Protein AF-A0A7H4LXQ3-F1 (afdb_monomer)

InterPro domains:
  IPR005475 Transketolase-like, pyrimidine-binding domain [PF02779] (13-71)
  IPR029061 Thiamin diphosphate-binding fold [SSF52518] (9-70)

Radius of gyration: 13.44 Å; Cα contacts (8 Å, |Δi|>4): 68; chains: 1; bounding box: 44×18×28 Å

Mean predicted aligned error: 8.09 Å

Secondary structure (DSSP, 8-state):
--HHHHHHHHHHHHHHHHHHTT-----EE-TTTSTTTTHHHHHHSTT--EE-TT-GGGHHHHHHHHHHS-----TTS----

Solvent-accessible surface area (backbone atoms only — not comparable to full-atom values): 5091 Å² 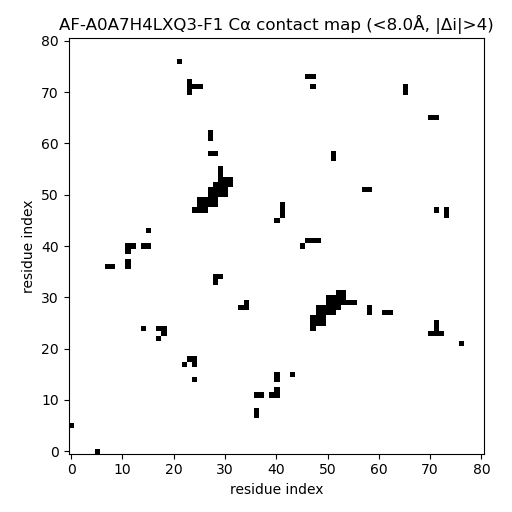total; per-residue (Å²): 136,56,75,70,59,55,53,48,52,54,52,42,49,52,52,48,54,38,43,76,74,66,45,87,70,64,57,77,41,38,69,90,75,46,64,79,70,42,43,69,48,44,72,76,40,73,82,46,65,46,76,53,38,93,40,60,86,48,45,62,59,50,52,51,45,53,69,70,70,56,74,80,76,54,94,84,62,77,83,83,126

Organism: NCBI:txid1134687

Nearest PDB structures (foldseek):
  2x78-assembly2_C-2  TM=4.666E-01  e=8.384E+00  Human spumaretrovirus

pLDDT: mean 76.16, std 13.69, range [43.81, 92.25]

Sequence (81 aa):
MSNAEHLASVMVQAFIDAVDRGVDLVPVVADSTSTAKIAPFIKQFPGRLVNVGIAEQSMVGTAAGLALGAKWRSPVTPRRS

Structure (mmCIF, N/CA/C/O backbone):
data_AF-A0A7H4LXQ3-F1
#
_entry.id   AF-A0A7H4LXQ3-F1
#
loop_
_atom_site.group_PDB
_atom_site.id
_atom_site.type_symbol
_atom_site.label_atom_id
_atom_site.label_alt_id
_atom_site.label_comp_id
_atom_site.label_asym_id
_atom_site.label_entity_id
_atom_site.label_seq_id
_atom_site.pdbx_PDB_ins_code
_atom_site.Cartn_x
_atom_site.Cartn_y
_atom_site.Cartn_z
_atom_site.occupancy
_atom_site.B_iso_or_equiv
_atom_site.auth_seq_id
_atom_site.auth_comp_id
_atom_site.auth_asym_id
_atom_site.auth_atom_id
_atom_site.pdbx_PDB_model_num
ATOM 1 N N . MET A 1 1 ? 20.378 -3.459 13.699 1.00 52.97 1 MET A N 1
ATOM 2 C CA . MET A 1 1 ? 19.249 -3.079 12.825 1.00 52.97 1 MET A CA 1
ATOM 3 C C . MET A 1 1 ? 19.567 -1.723 12.225 1.00 52.97 1 MET A C 1
ATOM 5 O O . MET A 1 1 ? 20.000 -0.850 12.969 1.00 52.97 1 MET A O 1
ATOM 9 N N . SER A 1 2 ? 19.472 -1.569 10.905 1.00 66.56 2 SER A N 1
ATOM 10 C CA . SER A 1 2 ? 19.838 -0.313 10.226 1.00 66.56 2 SER A CA 1
ATOM 11 C C . SER A 1 2 ? 18.688 0.701 10.268 1.00 66.56 2 SER A C 1
ATOM 13 O O . SER A 1 2 ? 17.520 0.314 10.325 1.00 66.56 2 SER A O 1
ATOM 15 N N . ASN A 1 3 ? 18.986 2.001 10.173 1.00 67.94 3 ASN A N 1
ATOM 16 C CA . ASN A 1 3 ? 17.959 3.058 10.134 1.00 67.94 3 ASN A CA 1
ATOM 17 C C . ASN A 1 3 ? 16.918 2.843 9.015 1.00 67.94 3 ASN A C 1
ATOM 19 O O . ASN A 1 3 ? 15.755 3.213 9.165 1.00 67.94 3 ASN A O 1
ATOM 23 N N . ALA A 1 4 ? 17.303 2.197 7.910 1.00 63.75 4 ALA A N 1
ATOM 24 C CA . ALA A 1 4 ? 16.405 1.892 6.798 1.00 63.75 4 ALA A CA 1
ATOM 25 C C . ALA A 1 4 ? 15.373 0.794 7.126 1.00 63.75 4 ALA A C 1
ATOM 27 O O . ALA A 1 4 ? 14.286 0.781 6.548 1.00 63.75 4 ALA A O 1
ATOM 28 N N . GLU A 1 5 ? 15.687 -0.125 8.045 1.00 69.31 5 GLU A N 1
ATOM 29 C CA . GLU A 1 5 ? 14.721 -1.116 8.542 1.00 69.31 5 GLU A CA 1
ATOM 30 C C . GLU A 1 5 ? 13.670 -0.449 9.433 1.00 69.31 5 GLU A C 1
ATOM 32 O O . GLU A 1 5 ? 12.489 -0.778 9.341 1.00 69.31 5 GLU A O 1
ATOM 37 N N . HIS A 1 6 ? 14.086 0.539 10.231 1.00 78.50 6 HIS A N 1
ATOM 38 C CA . HIS A 1 6 ? 13.196 1.299 11.107 1.00 78.50 6 HIS A CA 1
ATOM 39 C C . HIS A 1 6 ? 12.202 2.171 10.325 1.00 78.50 6 HIS A C 1
ATOM 41 O O . HIS A 1 6 ? 11.017 2.198 10.638 1.00 78.50 6 HIS A O 1
ATOM 47 N N . LEU A 1 7 ? 12.6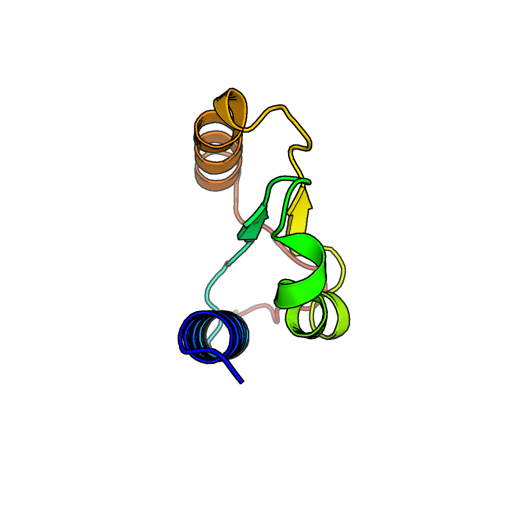49 2.846 9.264 1.00 82.25 7 LEU A N 1
ATOM 48 C CA . LEU A 1 7 ? 11.747 3.667 8.449 1.00 82.25 7 LEU A CA 1
ATOM 49 C C . LEU A 1 7 ? 10.707 2.824 7.709 1.00 82.25 7 LEU A C 1
ATOM 51 O O . LEU A 1 7 ? 9.546 3.216 7.627 1.00 82.25 7 LEU A O 1
ATOM 55 N N . ALA A 1 8 ? 11.102 1.656 7.198 1.00 82.50 8 ALA A N 1
ATOM 56 C CA . ALA A 1 8 ? 10.179 0.770 6.501 1.00 82.50 8 ALA A CA 1
ATOM 57 C C . ALA A 1 8 ? 9.079 0.236 7.427 1.00 82.50 8 ALA A C 1
ATOM 59 O O . ALA A 1 8 ? 7.917 0.208 7.025 1.00 82.50 8 ALA A O 1
ATOM 60 N N . SER A 1 9 ? 9.416 -0.145 8.664 1.00 84.44 9 SER A N 1
ATOM 61 C CA . SER A 1 9 ? 8.412 -0.610 9.625 1.00 84.44 9 SER A CA 1
ATOM 62 C C . SER A 1 9 ? 7.442 0.501 10.033 1.00 84.44 9 SER A C 1
ATOM 64 O O . SER A 1 9 ? 6.237 0.257 10.075 1.00 84.44 9 SER A O 1
ATOM 66 N N . VAL A 1 10 ? 7.929 1.730 10.244 1.00 89.69 10 VAL A N 1
ATOM 67 C CA . VAL A 1 10 ? 7.076 2.902 10.515 1.00 89.69 10 VAL A CA 1
ATOM 68 C C . VAL A 1 10 ? 6.131 3.183 9.343 1.00 89.69 10 VAL A C 1
ATOM 70 O O . VAL A 1 10 ? 4.945 3.427 9.555 1.00 89.69 10 VAL A O 1
ATOM 73 N N . MET A 1 11 ? 6.625 3.095 8.106 1.00 89.75 11 MET A N 1
ATOM 74 C CA . MET A 1 11 ? 5.813 3.277 6.896 1.00 89.75 11 MET A CA 1
ATOM 75 C C . MET A 1 11 ? 4.684 2.243 6.801 1.00 89.75 11 MET A C 1
ATOM 77 O O . MET A 1 11 ? 3.534 2.592 6.545 1.00 89.75 11 MET A O 1
ATOM 81 N N . VAL A 1 12 ? 4.999 0.970 7.053 1.00 89.31 12 VAL A N 1
ATOM 82 C CA . VAL A 1 12 ? 4.017 -0.124 7.029 1.00 89.31 12 VAL A CA 1
ATOM 83 C C . VAL A 1 12 ? 2.963 0.063 8.115 1.00 89.31 12 VAL A C 1
ATOM 85 O O . VAL A 1 12 ? 1.777 -0.107 7.839 1.00 89.31 12 VAL A O 1
ATOM 88 N N . GLN 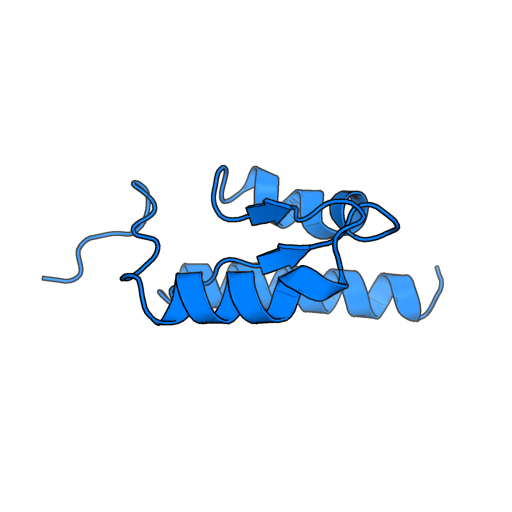A 1 13 ? 3.372 0.470 9.319 1.00 90.75 13 GLN A N 1
ATOM 89 C CA . GLN A 1 13 ? 2.429 0.775 10.391 1.00 90.75 13 GLN A CA 1
ATOM 90 C C . GLN A 1 13 ? 1.502 1.936 10.008 1.00 90.75 13 GLN A C 1
ATOM 92 O O . GLN A 1 13 ? 0.293 1.841 10.188 1.00 90.75 13 GLN A O 1
ATOM 97 N N . ALA A 1 14 ? 2.038 2.995 9.397 1.00 92.25 14 ALA A N 1
ATOM 98 C CA . ALA A 1 14 ? 1.232 4.121 8.935 1.00 92.25 14 ALA A CA 1
ATOM 99 C C . ALA A 1 14 ? 0.207 3.716 7.858 1.00 92.25 14 ALA A C 1
ATOM 101 O O . ALA A 1 14 ? -0.907 4.238 7.848 1.00 92.25 14 ALA A O 1
ATOM 102 N N . PHE A 1 15 ? 0.546 2.775 6.969 1.00 90.94 15 PHE A N 1
ATOM 103 C CA . PHE A 1 15 ? -0.405 2.237 5.989 1.00 90.94 15 PHE A CA 1
ATOM 104 C C . PHE A 1 15 ? -1.539 1.456 6.644 1.00 90.94 15 PHE A C 1
ATOM 106 O O . PHE A 1 15 ? -2.691 1.622 6.245 1.00 90.94 15 PHE A O 1
ATOM 113 N N . ILE A 1 16 ? -1.223 0.633 7.645 1.00 90.06 16 ILE A N 1
ATOM 114 C CA . ILE A 1 16 ? -2.226 -0.113 8.408 1.00 90.06 16 ILE A CA 1
ATOM 115 C C . ILE A 1 16 ? -3.187 0.864 9.089 1.00 90.06 16 ILE A C 1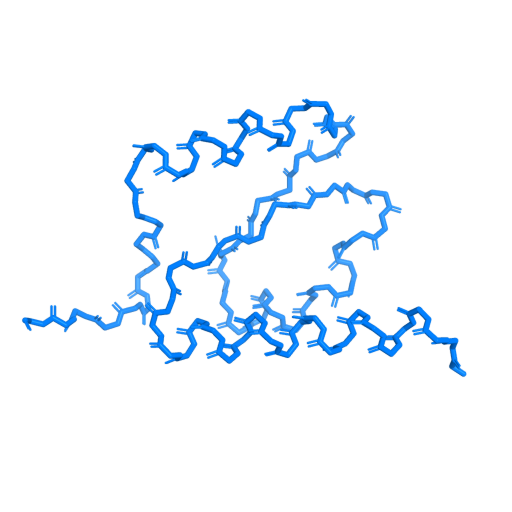
ATOM 117 O O . ILE A 1 16 ? -4.392 0.810 8.846 1.00 90.06 16 ILE A O 1
ATOM 121 N N . ASP A 1 17 ? -2.646 1.826 9.837 1.00 90.88 17 ASP A N 1
ATOM 122 C CA . ASP A 1 17 ? -3.433 2.828 10.552 1.00 90.88 17 ASP A CA 1
ATOM 123 C C . ASP A 1 17 ? -4.308 3.661 9.600 1.00 90.88 17 ASP A C 1
ATOM 125 O O . ASP A 1 17 ? -5.443 4.012 9.929 1.00 90.88 17 ASP A O 1
ATOM 129 N N . ALA A 1 18 ? -3.799 3.998 8.410 1.00 89.62 18 ALA A N 1
ATOM 130 C CA . ALA A 1 18 ? -4.557 4.729 7.400 1.00 89.62 18 ALA A CA 1
ATOM 131 C C . ALA A 1 18 ? -5.756 3.911 6.897 1.00 89.62 18 ALA A C 1
ATOM 133 O O . ALA A 1 18 ? -6.873 4.434 6.846 1.00 89.62 18 ALA A O 1
ATOM 134 N N . VAL A 1 19 ? -5.551 2.632 6.568 1.00 89.06 19 VAL A N 1
ATOM 135 C CA . VAL A 1 19 ? -6.637 1.747 6.122 1.00 89.06 19 VAL A CA 1
ATOM 136 C C . VAL A 1 19 ? -7.669 1.542 7.233 1.00 89.06 19 VAL A C 1
ATOM 138 O O . VAL A 1 19 ? -8.866 1.642 6.962 1.00 89.06 19 VAL A O 1
ATOM 141 N N . ASP A 1 20 ? -7.236 1.360 8.483 1.00 87.50 20 ASP A N 1
ATOM 142 C CA . ASP A 1 20 ? -8.133 1.223 9.640 1.00 87.50 20 ASP A CA 1
ATOM 143 C C . ASP A 1 20 ? -8.966 2.493 9.888 1.00 87.50 20 ASP A C 1
ATOM 145 O O . ASP A 1 20 ? -10.142 2.424 10.257 1.00 87.50 20 ASP A O 1
ATOM 149 N N . ARG A 1 21 ? -8.409 3.677 9.602 1.00 89.56 21 ARG A N 1
ATOM 150 C CA . ARG A 1 21 ? -9.143 4.958 9.628 1.00 89.56 21 ARG A CA 1
ATOM 151 C C . ARG A 1 21 ? -10.108 5.133 8.449 1.00 89.56 21 ARG A C 1
ATOM 153 O O . ARG A 1 21 ? -10.867 6.103 8.422 1.00 89.56 21 ARG A O 1
ATOM 160 N N . GLY A 1 22 ? -10.121 4.200 7.499 1.00 84.38 22 GLY A N 1
ATOM 161 C CA . GLY A 1 22 ? -10.988 4.212 6.323 1.00 84.38 22 GLY A CA 1
ATOM 162 C C . GLY A 1 22 ? -10.397 4.934 5.113 1.00 84.38 22 GLY A C 1
ATOM 163 O O . GLY A 1 22 ? -11.149 5.284 4.201 1.00 84.38 22 GLY A O 1
ATOM 164 N N . VAL A 1 23 ? -9.081 5.170 5.085 1.00 86.88 23 VAL A N 1
ATOM 165 C CA . VAL A 1 23 ? -8.396 5.665 3.886 1.00 86.88 23 VAL A CA 1
ATOM 166 C C . VAL A 1 23 ? -8.371 4.551 2.847 1.00 86.88 23 VAL A C 1
ATOM 168 O O . VAL A 1 23 ? -7.956 3.424 3.126 1.00 86.88 23 VAL A O 1
AT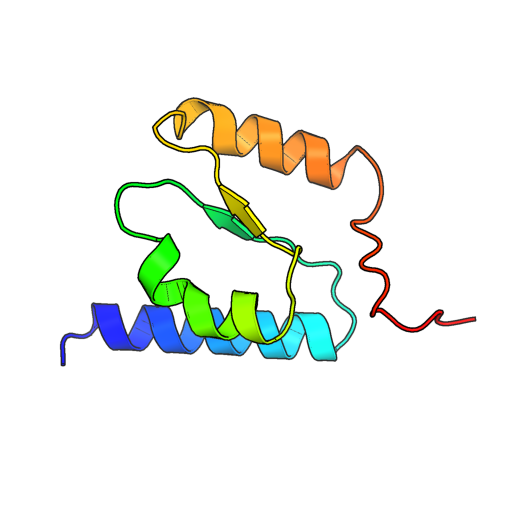OM 171 N N . ASP A 1 24 ? -8.802 4.867 1.629 1.00 86.56 24 ASP A N 1
ATOM 172 C CA . ASP A 1 24 ? -8.707 3.924 0.526 1.00 86.56 24 ASP A CA 1
ATOM 173 C C . ASP A 1 24 ? -7.282 3.901 -0.034 1.00 86.56 24 ASP A C 1
ATOM 175 O O . ASP A 1 24 ? -6.912 4.711 -0.882 1.00 86.56 24 ASP A O 1
ATOM 179 N N . LEU A 1 25 ? -6.467 3.007 0.523 1.00 86.44 25 LEU A N 1
ATOM 180 C CA . LEU A 1 25 ? -5.039 2.911 0.252 1.00 86.44 25 LEU A CA 1
ATOM 181 C C . LEU A 1 25 ? -4.687 1.551 -0.366 1.00 86.44 25 LEU A C 1
ATOM 183 O O . LEU A 1 25 ? -5.113 0.498 0.124 1.00 86.44 25 LEU A O 1
ATOM 187 N N . VAL A 1 26 ? -3.894 1.609 -1.440 1.00 87.94 26 VAL A N 1
ATOM 188 C CA . VAL A 1 26 ? -3.312 0.472 -2.167 1.00 87.94 26 VAL A CA 1
ATOM 189 C C . VAL A 1 26 ? -1.864 0.824 -2.511 1.00 87.94 26 VAL A C 1
ATOM 191 O O . VAL A 1 26 ? -1.643 1.680 -3.370 1.00 87.94 26 VAL A O 1
ATOM 194 N N . PRO A 1 27 ? -0.860 0.216 -1.859 1.00 86.50 27 PRO A N 1
ATOM 195 C CA . PRO A 1 27 ? 0.531 0.459 -2.200 1.00 86.50 27 PRO A CA 1
ATOM 196 C C . PRO A 1 27 ? 0.875 -0.188 -3.545 1.00 86.50 27 PRO A C 1
ATOM 198 O O . PRO A 1 27 ? 0.505 -1.336 -3.814 1.00 86.50 27 PRO A O 1
ATOM 201 N N . VAL A 1 28 ? 1.618 0.548 -4.372 1.00 86.50 28 VAL A N 1
ATOM 202 C CA . VAL A 1 28 ? 2.211 0.042 -5.613 1.00 86.50 28 VAL A CA 1
ATOM 203 C C . VAL A 1 28 ? 3.703 -0.168 -5.368 1.00 86.50 28 VAL A C 1
ATOM 205 O O . VAL A 1 28 ? 4.392 0.755 -4.937 1.00 86.50 28 VAL A O 1
ATOM 208 N N . VAL A 1 29 ? 4.197 -1.384 -5.588 1.00 83.75 29 VAL A N 1
ATOM 209 C CA . VAL A 1 29 ? 5.577 -1.790 -5.278 1.00 83.75 29 VAL A CA 1
ATOM 210 C C . VAL A 1 29 ? 6.264 -2.414 -6.488 1.00 83.75 29 VAL A C 1
ATOM 212 O O . VAL A 1 29 ? 5.601 -2.872 -7.412 1.00 83.75 29 VAL A O 1
ATOM 215 N N . ALA A 1 30 ? 7.593 -2.441 -6.459 1.00 82.44 30 ALA A N 1
ATOM 216 C CA . ALA A 1 30 ? 8.438 -3.100 -7.450 1.00 82.44 30 ALA A CA 1
ATOM 217 C C . ALA A 1 30 ? 9.280 -4.218 -6.818 1.00 82.44 30 ALA A C 1
ATOM 219 O O . ALA A 1 30 ? 9.544 -4.202 -5.607 1.00 82.44 30 ALA A O 1
ATOM 220 N N . ASP A 1 31 ? 9.696 -5.174 -7.650 1.00 70.75 31 ASP A N 1
ATOM 221 C CA . ASP A 1 31 ? 10.166 -6.504 -7.227 1.00 70.75 31 ASP A CA 1
ATOM 222 C C . ASP A 1 31 ? 11.500 -6.496 -6.470 1.00 70.75 31 ASP A C 1
ATOM 224 O O . ASP A 1 31 ? 11.814 -7.410 -5.710 1.00 70.75 31 ASP A O 1
ATOM 228 N N . SER A 1 32 ? 12.298 -5.449 -6.640 1.00 59.59 32 SER A N 1
ATOM 229 C CA . SER A 1 32 ? 13.719 -5.479 -6.307 1.00 59.59 32 SER A CA 1
ATOM 230 C C . SER A 1 32 ? 14.037 -5.322 -4.808 1.00 59.59 32 SER A C 1
ATOM 232 O O . SER A 1 32 ? 15.138 -5.674 -4.388 1.00 59.59 32 SER A O 1
ATOM 234 N N . THR A 1 33 ? 13.126 -4.837 -3.947 1.00 54.09 33 THR A N 1
ATOM 235 C CA . THR A 1 33 ? 13.396 -4.712 -2.482 1.00 54.09 33 THR A CA 1
ATOM 236 C C . THR A 1 33 ? 12.142 -4.600 -1.586 1.00 54.09 33 THR A C 1
ATOM 238 O O . THR A 1 33 ? 12.240 -4.612 -0.355 1.00 54.09 33 THR A O 1
ATOM 241 N N . SER A 1 34 ? 10.944 -4.470 -2.159 1.00 59.19 34 SER A N 1
ATOM 242 C CA . SER A 1 34 ? 9.802 -3.862 -1.452 1.00 59.19 34 SER A CA 1
ATOM 243 C C . SER A 1 34 ? 8.810 -4.863 -0.846 1.00 59.19 34 SER A C 1
ATOM 245 O O . SER A 1 34 ? 8.192 -4.580 0.183 1.00 59.19 34 SER A O 1
ATOM 247 N N . THR A 1 35 ? 8.683 -6.060 -1.422 1.00 60.72 35 THR A N 1
ATOM 248 C CA . THR A 1 35 ? 7.628 -7.026 -1.061 1.00 60.72 35 THR A CA 1
ATOM 249 C C . THR A 1 35 ? 7.849 -7.671 0.311 1.00 60.72 35 THR A C 1
ATOM 251 O O . THR A 1 35 ? 6.896 -7.883 1.057 1.00 60.72 35 THR A O 1
ATOM 254 N N . ALA A 1 36 ? 9.106 -7.919 0.698 1.00 63.84 36 ALA A N 1
ATOM 255 C CA . ALA A 1 36 ? 9.437 -8.519 1.995 1.00 63.84 36 ALA A CA 1
ATOM 256 C C . ALA A 1 36 ? 9.109 -7.592 3.179 1.00 63.84 36 ALA A C 1
ATOM 258 O O . ALA A 1 36 ? 8.666 -8.051 4.230 1.00 63.84 36 ALA A O 1
ATOM 259 N N . LYS A 1 37 ? 9.284 -6.275 3.008 1.00 75.88 37 LYS A N 1
ATOM 260 C CA . LYS A 1 37 ? 9.058 -5.284 4.072 1.00 75.88 37 LYS A CA 1
ATOM 261 C C . LYS A 1 37 ? 7.574 -4.991 4.288 1.00 75.88 37 LYS A C 1
ATOM 263 O O . LYS A 1 37 ? 7.179 -4.705 5.410 1.00 75.88 37 LYS A O 1
ATOM 268 N N . ILE A 1 38 ? 6.752 -5.113 3.243 1.00 82.50 38 ILE A N 1
ATOM 269 C CA . ILE A 1 38 ? 5.305 -4.849 3.297 1.00 82.50 38 ILE A CA 1
ATOM 270 C C . ILE A 1 38 ? 4.461 -6.087 3.649 1.00 82.50 38 ILE A C 1
ATOM 272 O O . ILE A 1 38 ? 3.238 -6.000 3.747 1.00 82.50 38 ILE A O 1
ATOM 276 N N . ALA A 1 39 ? 5.099 -7.234 3.902 1.00 83.44 39 ALA A N 1
ATOM 277 C CA . ALA A 1 39 ? 4.430 -8.481 4.274 1.00 83.44 39 ALA A CA 1
ATOM 278 C C . ALA A 1 39 ? 3.401 -8.352 5.425 1.00 83.44 39 ALA A C 1
ATOM 280 O O . ALA A 1 39 ? 2.328 -8.952 5.303 1.00 83.44 39 ALA A O 1
ATOM 281 N N . PRO A 1 40 ? 3.631 -7.559 6.500 1.00 86.81 40 PRO A N 1
ATOM 282 C CA . PRO A 1 40 ? 2.626 -7.364 7.551 1.00 86.81 40 PRO A CA 1
ATOM 283 C C . PRO A 1 40 ? 1.325 -6.735 7.034 1.00 86.81 40 PRO A C 1
ATOM 285 O O . PRO A 1 40 ? 0.240 -7.183 7.399 1.00 86.81 40 PRO A O 1
ATOM 288 N N . PHE A 1 41 ? 1.426 -5.761 6.126 1.00 86.62 41 PHE A N 1
ATOM 289 C CA . PHE A 1 41 ? 0.268 -5.114 5.508 1.00 86.62 41 PHE A CA 1
ATOM 290 C C . PHE A 1 41 ? -0.501 -6.082 4.600 1.00 86.62 41 PHE A C 1
ATOM 292 O O . PHE A 1 41 ? -1.723 -6.150 4.679 1.00 86.62 41 PHE A O 1
ATOM 299 N N . ILE A 1 42 ? 0.199 -6.890 3.790 1.00 85.44 42 ILE A N 1
ATOM 300 C CA . ILE A 1 42 ? -0.433 -7.914 2.934 1.00 85.44 42 ILE A CA 1
ATOM 301 C C . ILE A 1 42 ? -1.197 -8.935 3.783 1.00 85.44 42 ILE A C 1
ATOM 303 O O . ILE A 1 42 ? -2.299 -9.341 3.421 1.00 85.44 42 ILE A O 1
ATOM 307 N N . LYS A 1 43 ? -0.616 -9.352 4.915 1.00 85.81 43 LYS A N 1
ATOM 308 C CA . LYS A 1 43 ? -1.239 -10.318 5.826 1.00 85.81 43 LYS A CA 1
ATOM 309 C C . LYS A 1 43 ? -2.558 -9.793 6.398 1.00 85.81 43 LYS A C 1
ATOM 311 O O . LYS A 1 43 ? -3.497 -10.568 6.545 1.00 85.81 43 LYS A O 1
ATOM 316 N N . GLN A 1 44 ? -2.619 -8.504 6.726 1.00 86.19 44 GLN A N 1
ATOM 317 C CA . GLN A 1 44 ? -3.811 -7.873 7.293 1.00 86.19 44 GLN A CA 1
ATOM 318 C C . GLN A 1 44 ? -4.844 -7.498 6.222 1.00 86.19 44 GLN A C 1
ATOM 320 O O . GLN A 1 44 ? -6.044 -7.633 6.448 1.00 86.19 44 GLN A O 1
ATOM 325 N N . PHE A 1 45 ? -4.385 -7.083 5.041 1.00 86.44 45 PHE A N 1
ATOM 326 C CA . PHE A 1 45 ? -5.230 -6.640 3.937 1.00 86.44 45 PHE A CA 1
ATOM 327 C C . PHE A 1 45 ? -4.892 -7.373 2.632 1.00 86.44 45 PHE A C 1
ATOM 329 O O . PHE A 1 45 ? -4.380 -6.763 1.681 1.00 86.44 45 PHE A O 1
ATOM 336 N N . PRO A 1 46 ? -5.189 -8.683 2.547 1.00 81.56 46 PRO A N 1
ATOM 337 C CA . PRO A 1 46 ? -4.911 -9.456 1.348 1.00 81.56 46 PRO A CA 1
ATOM 338 C C . PRO A 1 46 ? -5.647 -8.845 0.149 1.00 81.56 46 PRO A C 1
ATOM 340 O O . PRO A 1 46 ? -6.836 -8.529 0.209 1.00 81.56 46 PRO A O 1
ATOM 343 N N . GLY A 1 47 ? -4.909 -8.631 -0.939 1.00 82.12 47 GLY A N 1
ATOM 344 C CA . GLY A 1 47 ? -5.411 -8.007 -2.162 1.00 82.12 47 GLY A CA 1
ATOM 345 C C . GLY A 1 47 ? -5.215 -6.490 -2.254 1.00 82.12 47 GLY A C 1
ATOM 346 O O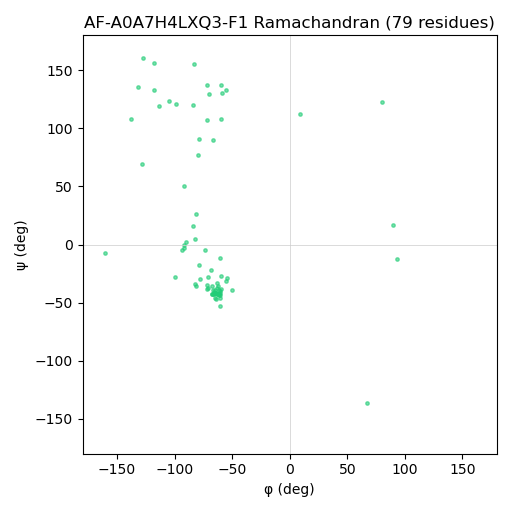 . GLY A 1 47 ? -5.329 -5.964 -3.349 1.00 82.12 47 GLY A O 1
ATOM 347 N N . ARG A 1 48 ? -4.853 -5.764 -1.184 1.00 84.31 48 ARG A N 1
ATOM 348 C CA . ARG A 1 48 ? -4.605 -4.302 -1.243 1.00 84.31 48 ARG A CA 1
ATOM 349 C C . ARG A 1 48 ? -3.203 -3.919 -1.753 1.00 84.31 48 ARG A C 1
ATOM 351 O O . ARG A 1 48 ? -2.720 -2.856 -1.395 1.00 84.31 48 ARG A O 1
ATOM 358 N N . LEU A 1 49 ? -2.530 -4.745 -2.556 1.00 85.00 49 LEU A N 1
ATOM 359 C CA . LEU A 1 49 ? -1.169 -4.483 -3.049 1.00 85.00 49 LEU A CA 1
ATOM 360 C C . LEU A 1 49 ? -1.086 -4.707 -4.558 1.00 85.00 49 LEU A C 1
ATOM 362 O O . LEU A 1 49 ? -1.537 -5.741 -5.047 1.00 85.00 49 LEU A O 1
ATOM 366 N N . VAL A 1 50 ? -0.429 -3.791 -5.269 1.00 85.81 50 VAL A N 1
ATOM 367 C CA . VAL A 1 50 ? -0.079 -3.970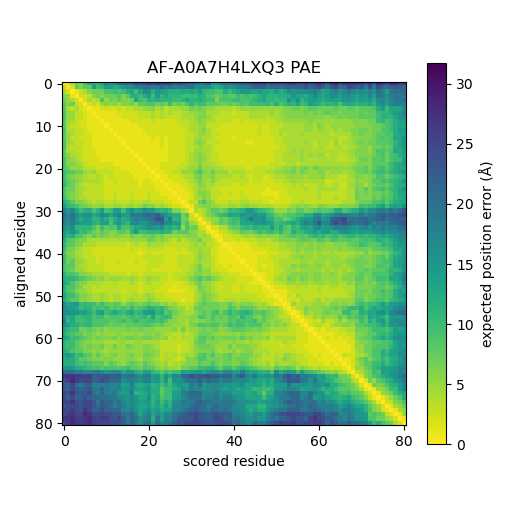 -6.683 1.00 85.81 50 VAL A CA 1
ATOM 368 C C . VAL A 1 50 ? 1.436 -4.061 -6.820 1.00 85.81 50 VAL A C 1
ATOM 370 O O . VAL A 1 50 ? 2.147 -3.127 -6.466 1.00 85.81 50 VAL A O 1
ATOM 373 N N . ASN A 1 51 ? 1.940 -5.182 -7.336 1.00 84.25 51 ASN A N 1
ATOM 374 C CA . ASN A 1 51 ? 3.348 -5.323 -7.708 1.00 84.25 51 ASN A CA 1
ATOM 375 C C . ASN A 1 51 ? 3.490 -5.104 -9.220 1.00 84.25 51 ASN A C 1
ATOM 377 O O . ASN A 1 51 ? 2.866 -5.823 -9.999 1.00 84.25 51 ASN A O 1
ATOM 381 N N . VAL A 1 52 ? 4.290 -4.117 -9.628 1.00 83.81 52 VAL A N 1
ATOM 382 C CA . VAL A 1 52 ? 4.574 -3.817 -11.044 1.00 83.81 52 VAL A CA 1
ATOM 383 C C . VAL A 1 52 ? 5.820 -4.540 -11.573 1.00 83.81 52 VAL A C 1
ATOM 385 O O . VAL A 1 52 ? 6.163 -4.402 -12.744 1.00 83.81 52 VAL A O 1
ATOM 388 N N . GLY A 1 53 ? 6.502 -5.336 -10.745 1.00 80.56 53 GLY A N 1
ATOM 389 C CA . GLY A 1 53 ? 7.693 -6.081 -11.146 1.00 80.56 53 GLY A CA 1
ATOM 390 C C . GLY A 1 53 ? 8.873 -5.156 -11.465 1.00 80.56 53 GLY A C 1
ATOM 391 O O . GLY A 1 53 ? 9.107 -4.189 -10.746 1.00 80.56 53 GLY A O 1
ATOM 392 N N . ILE A 1 54 ? 9.585 -5.454 -12.560 1.00 77.31 54 ILE A N 1
ATOM 393 C CA . ILE A 1 54 ? 10.713 -4.668 -13.120 1.00 77.31 54 ILE A CA 1
ATOM 394 C C . ILE A 1 54 ? 10.201 -3.493 -13.992 1.00 77.31 54 ILE A C 1
ATOM 396 O O . ILE A 1 54 ? 10.953 -2.788 -14.658 1.00 77.31 54 ILE A O 1
ATOM 400 N N . ALA A 1 55 ? 8.884 -3.277 -14.045 1.00 77.56 55 ALA A N 1
ATOM 401 C CA . ALA A 1 55 ? 8.293 -2.148 -14.750 1.00 77.56 55 ALA A CA 1
ATOM 402 C C . ALA A 1 55 ? 8.120 -0.947 -13.805 1.00 77.56 55 ALA A C 1
ATOM 404 O O . ALA A 1 55 ? 7.040 -0.356 -13.739 1.00 77.56 55 ALA A O 1
ATOM 405 N N . GLU A 1 56 ? 9.173 -0.547 -13.075 1.00 74.00 56 GLU A N 1
ATOM 406 C CA . GLU A 1 56 ? 9.120 0.635 -12.197 1.00 74.00 56 GLU A CA 1
ATOM 407 C C . GLU A 1 56 ? 8.697 1.895 -12.966 1.00 74.00 56 GLU A C 1
ATOM 409 O O . GLU A 1 56 ? 7.986 2.750 -12.438 1.00 74.00 56 GLU A O 1
ATOM 414 N N . GLN A 1 57 ? 9.058 1.971 -14.249 1.00 79.75 57 GLN A N 1
ATOM 415 C CA . GLN A 1 57 ? 8.664 3.051 -15.156 1.00 79.75 57 GLN A CA 1
ATOM 416 C C . GLN A 1 57 ? 7.139 3.172 -15.319 1.00 79.75 57 GLN A C 1
ATOM 418 O O . GLN A 1 57 ? 6.621 4.260 -15.560 1.00 79.75 57 GLN A O 1
ATOM 423 N N . SER A 1 58 ? 6.402 2.074 -15.142 1.00 78.62 58 SER A N 1
ATOM 424 C CA . SER A 1 58 ? 4.941 2.025 -15.241 1.00 78.62 58 SER A CA 1
ATOM 425 C C . SER A 1 58 ? 4.235 2.250 -13.899 1.00 78.62 58 SER A C 1
ATOM 427 O O . SER A 1 58 ? 3.003 2.317 -13.864 1.00 78.62 58 SER A O 1
ATOM 429 N N . MET A 1 59 ? 4.975 2.408 -12.794 1.00 80.88 59 MET A N 1
ATOM 430 C CA . MET A 1 59 ? 4.413 2.576 -11.448 1.00 80.88 59 MET A CA 1
ATOM 431 C C . MET A 1 59 ? 3.524 3.818 -11.347 1.00 80.88 59 MET A C 1
ATOM 433 O O . MET A 1 59 ? 2.418 3.743 -10.814 1.00 80.88 59 MET A O 1
ATOM 437 N N . VAL A 1 60 ? 3.965 4.943 -11.918 1.00 82.50 60 VAL A N 1
ATOM 438 C CA . VAL A 1 60 ? 3.208 6.205 -11.895 1.00 82.50 60 VAL A CA 1
ATOM 439 C C . VAL A 1 60 ? 1.922 6.089 -12.712 1.00 82.50 60 VAL A C 1
ATOM 441 O O . VAL A 1 60 ? 0.865 6.509 -12.249 1.00 82.50 60 VAL A O 1
ATOM 444 N N . GLY A 1 61 ? 1.981 5.464 -13.892 1.00 82.25 61 GLY A N 1
ATOM 445 C CA . GLY A 1 61 ? 0.797 5.223 -14.723 1.00 82.25 61 GLY A CA 1
ATOM 446 C C . GLY A 1 61 ? -0.204 4.281 -14.052 1.00 82.25 61 GLY A C 1
ATOM 447 O O . GLY A 1 61 ? -1.406 4.528 -14.083 1.00 82.25 61 GLY A O 1
ATOM 448 N N . THR A 1 62 ? 0.297 3.252 -13.368 1.00 82.38 62 THR A N 1
ATOM 449 C CA . THR A 1 62 ? -0.525 2.315 -12.591 1.00 82.38 62 THR A CA 1
ATOM 450 C C . THR A 1 62 ? -1.195 3.020 -11.413 1.00 82.38 62 THR A C 1
ATOM 452 O O . THR A 1 62 ? -2.399 2.883 -11.225 1.00 82.38 62 THR A O 1
ATOM 455 N N . ALA A 1 63 ? -0.453 3.837 -10.660 1.00 82.19 63 ALA A N 1
ATOM 456 C CA . ALA A 1 63 ? -1.000 4.629 -9.561 1.00 82.19 63 ALA A CA 1
ATOM 457 C C . ALA A 1 63 ? -2.042 5.651 -10.047 1.00 82.19 63 ALA A C 1
ATOM 459 O O . ALA A 1 63 ? -3.105 5.779 -9.442 1.00 82.19 63 ALA A O 1
ATOM 460 N N . ALA A 1 64 ? -1.779 6.333 -11.165 1.00 82.25 64 ALA A N 1
ATOM 461 C CA . ALA A 1 64 ? -2.732 7.250 -11.783 1.00 82.25 64 ALA A CA 1
ATOM 462 C C . ALA A 1 64 ? -4.005 6.517 -12.236 1.00 82.25 64 ALA A C 1
ATOM 464 O O . ALA A 1 64 ? -5.109 6.988 -11.975 1.00 82.25 64 ALA A O 1
ATOM 465 N N . GLY A 1 65 ? -3.867 5.335 -12.840 1.00 81.38 65 GLY A N 1
ATOM 466 C CA . GLY A 1 65 ? -4.995 4.479 -13.206 1.00 81.38 65 GLY A CA 1
ATOM 467 C C . GLY A 1 65 ? -5.820 4.036 -11.996 1.00 81.38 65 GLY A C 1
ATOM 468 O O . GLY A 1 65 ? -7.043 4.130 -12.034 1.00 81.38 65 GLY A O 1
ATOM 469 N N . LEU A 1 66 ? -5.171 3.631 -10.899 1.00 81.69 66 LEU A N 1
ATOM 470 C CA . LEU A 1 66 ? -5.843 3.276 -9.641 1.00 81.69 66 LEU A CA 1
ATOM 471 C C . LEU A 1 66 ? -6.579 4.473 -9.019 1.00 81.69 66 LEU A C 1
ATOM 473 O O . LEU A 1 66 ? -7.671 4.309 -8.480 1.00 81.69 66 LEU A O 1
ATOM 477 N N . ALA A 1 67 ? -6.013 5.677 -9.118 1.00 79.50 67 ALA A N 1
ATOM 478 C CA . ALA A 1 67 ? -6.637 6.896 -8.612 1.00 79.50 67 ALA A CA 1
ATOM 479 C C . ALA A 1 67 ? -7.842 7.343 -9.463 1.00 79.50 67 ALA A C 1
ATOM 481 O O . ALA A 1 67 ? -8.846 7.802 -8.917 1.00 79.50 67 ALA A O 1
ATOM 482 N N . LEU A 1 68 ? -7.755 7.202 -10.791 1.00 78.06 68 LEU A N 1
ATOM 483 C CA . LEU A 1 68 ? -8.795 7.613 -11.742 1.00 78.06 68 LEU A CA 1
ATOM 484 C C . LEU A 1 68 ? -9.923 6.575 -11.887 1.00 78.06 68 LEU A C 1
ATOM 486 O O . LEU A 1 68 ? -11.078 6.940 -12.087 1.00 78.06 68 LEU A O 1
ATOM 490 N N . GLY A 1 69 ? -9.595 5.285 -11.789 1.00 67.44 69 GLY A N 1
ATOM 491 C CA . GLY A 1 69 ? -10.442 4.145 -12.161 1.00 67.44 69 GLY A CA 1
ATOM 492 C C . GLY A 1 69 ? -11.450 3.663 -11.116 1.00 67.44 69 GLY A C 1
ATOM 493 O O . GLY A 1 69 ? -12.004 2.584 -11.285 1.00 67.44 69 GLY A O 1
ATOM 494 N N . ALA A 1 70 ? -11.737 4.468 -10.093 1.00 52.38 70 ALA A N 1
ATOM 495 C CA . ALA A 1 70 ? -12.607 4.160 -8.958 1.00 52.38 70 ALA A CA 1
ATOM 496 C C . ALA A 1 70 ? -11.951 3.318 -7.851 1.00 52.38 70 ALA A C 1
ATOM 498 O O . ALA A 1 70 ? -11.495 2.199 -8.051 1.00 52.38 70 ALA A O 1
ATOM 499 N N . LYS A 1 71 ? -11.985 3.915 -6.654 1.00 54.47 71 LYS A N 1
ATOM 500 C CA . LYS A 1 71 ? -11.954 3.335 -5.305 1.00 54.47 71 LYS A CA 1
ATOM 501 C C . LYS A 1 71 ? -11.650 1.833 -5.279 1.00 54.47 71 LYS A C 1
ATOM 503 O O . LYS A 1 71 ? -12.509 1.030 -5.656 1.00 54.47 71 LYS A O 1
ATOM 508 N N . TRP A 1 72 ? -10.487 1.448 -4.755 1.00 57.00 72 TRP A N 1
ATOM 509 C CA . TRP A 1 72 ? -10.198 0.049 -4.471 1.00 57.00 72 TRP A CA 1
ATOM 510 C C . TRP A 1 72 ? -11.128 -0.429 -3.352 1.00 57.00 72 TRP A C 1
ATOM 512 O O . TRP A 1 72 ? -10.865 -0.351 -2.148 1.00 57.00 72 TRP A O 1
ATOM 522 N N . ARG A 1 73 ? -12.291 -0.933 -3.757 1.00 51.91 73 ARG A N 1
ATOM 523 C CA . ARG A 1 73 ? -13.306 -1.429 -2.843 1.00 51.91 73 ARG A CA 1
ATOM 524 C C . ARG A 1 73 ? -12.918 -2.827 -2.396 1.00 51.91 73 ARG A C 1
ATOM 526 O O . ARG A 1 73 ? -13.460 -3.820 -2.869 1.00 51.91 73 ARG A O 1
ATOM 533 N N . SER A 1 74 ? -11.962 -2.897 -1.478 1.00 49.41 74 SER A N 1
ATOM 534 C CA . SER A 1 74 ? -11.669 -4.144 -0.788 1.00 49.41 74 SER A CA 1
ATOM 535 C C . SER A 1 74 ? -12.961 -4.671 -0.141 1.00 49.41 74 SER A C 1
ATOM 537 O O . SER A 1 74 ? -13.664 -3.890 0.511 1.00 49.41 74 SER A O 1
ATOM 539 N N . PRO A 1 75 ? -13.290 -5.966 -0.287 1.00 50.81 75 PRO A N 1
ATOM 540 C CA . PRO A 1 75 ? -14.509 -6.552 0.274 1.00 50.81 75 PRO A CA 1
ATOM 541 C C . PRO A 1 75 ? -14.593 -6.466 1.810 1.00 50.81 75 PRO A C 1
ATOM 543 O O . PRO A 1 75 ? -15.663 -6.682 2.369 1.00 50.81 75 PRO A O 1
ATOM 546 N N . VAL A 1 76 ? -13.495 -6.113 2.488 1.00 51.41 76 VAL A N 1
ATOM 547 C CA . VAL A 1 76 ? -13.406 -5.939 3.948 1.00 51.41 76 VAL A CA 1
ATOM 548 C C . VAL A 1 76 ? -13.625 -4.502 4.440 1.00 51.41 76 VAL A C 1
ATOM 550 O O . VAL A 1 76 ? -13.677 -4.284 5.646 1.00 51.41 76 VAL A O 1
ATOM 553 N N . THR A 1 77 ? -13.786 -3.504 3.564 1.00 50.97 77 THR A N 1
ATOM 554 C CA . THR A 1 77 ? -14.039 -2.123 4.019 1.00 50.97 77 THR A CA 1
ATOM 555 C C . THR A 1 77 ? -15.532 -1.915 4.302 1.00 50.97 77 THR A C 1
ATOM 557 O O . THR A 1 77 ? -16.339 -2.057 3.377 1.00 50.97 77 THR A O 1
ATOM 560 N N . PRO A 1 78 ? -15.935 -1.564 5.543 1.00 43.81 78 PRO A N 1
A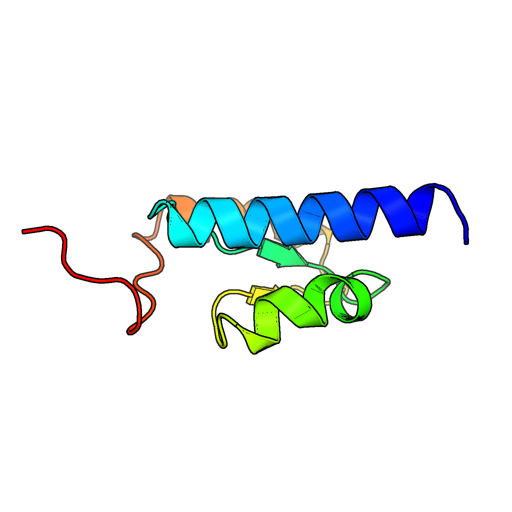TOM 561 C CA . PRO A 1 78 ? -17.342 -1.393 5.885 1.00 43.81 78 PRO A CA 1
ATOM 562 C C . PRO A 1 78 ? -17.978 -0.309 5.014 1.00 43.81 78 PRO A C 1
ATOM 564 O O . PRO A 1 78 ? -17.390 0.755 4.801 1.00 43.81 78 PRO A O 1
ATOM 567 N N . ARG A 1 79 ? -19.202 -0.552 4.526 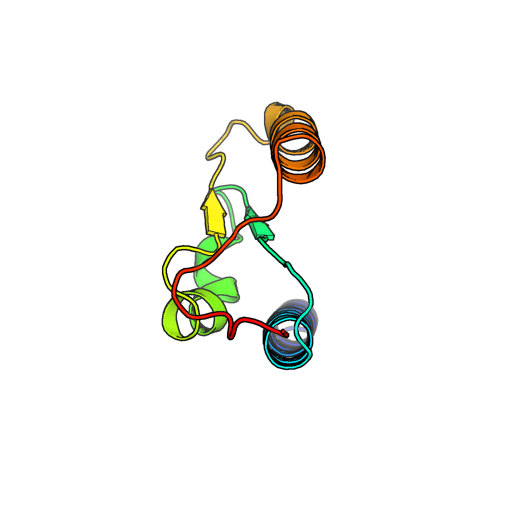1.00 46.69 79 ARG A N 1
ATOM 568 C CA . ARG A 1 79 ? -20.027 0.516 3.948 1.00 46.69 79 ARG A CA 1
ATOM 569 C C . ARG A 1 79 ? -20.254 1.558 5.043 1.00 46.69 79 ARG A C 1
ATOM 571 O O . ARG A 1 79 ? -21.031 1.309 5.956 1.00 46.69 79 ARG A O 1
ATOM 578 N N . ARG A 1 80 ? -19.619 2.726 4.942 1.00 52.69 80 ARG A N 1
ATOM 579 C CA . ARG A 1 80 ? -20.201 3.919 5.558 1.00 52.69 80 ARG A CA 1
ATOM 580 C C . ARG A 1 80 ? -21.420 4.283 4.708 1.00 52.69 80 ARG A C 1
ATOM 582 O O . ARG A 1 80 ? -21.262 4.606 3.531 1.00 52.69 80 ARG A O 1
ATOM 589 N N . SER A 1 81 ? -22.597 4.032 5.281 1.00 45.62 81 SER A N 1
ATOM 590 C CA . SER A 1 81 ? -23.904 4.530 4.840 1.00 45.62 81 SER A CA 1
ATOM 591 C C . SER A 1 81 ? -23.929 6.047 4.835 1.00 45.62 81 SER A C 1
ATOM 593 O O . SER A 1 81 ? -23.358 6.608 5.799 1.00 45.62 81 SER A O 1
#

Foldseek 3Di:
DDPVLVVLQVVLVVQVVCVVVVNLAADEEEDPPNCVSNVVVCVVQPPSYHYPYPPPVCSVVVVVCCVPVDGPPRVPRDDPD